Protein AF-A0A538T1C9-F1 (afdb_monomer_lite)

Secondary structure (DSSP, 8-state):
-------PPPPHHHHHHHHHHHHHHHHTT-HHHHHHHHHHHTT-TTTHHHHHHHHHHHHHHHS-HHHHHHHHHHHTSHHHHHHHHHHHHHHHHHHHHHHHHHHHHHHHHHHHTS--PPP-

Organism: Eiseniibacteriota bacterium (NCBI:txid2212470)

Sequence (120 aa):
MATGAKTQGLTPDDEALLDRLAARVVELHMEVPAILALESARPLGFLASQAMVFFEPTARALFRLPDYRRLAALIERRETVEGLAAKIEARADEARRARRAAGAERRARSLASKPSQPPR

Structure (mmCIF, N/CA/C/O backbone):
data_AF-A0A538T1C9-F1
#
_entry.id   AF-A0A538T1C9-F1
#
loop_
_atom_site.group_PDB
_atom_site.id
_atom_site.type_symbol
_atom_site.label_atom_id
_atom_site.label_alt_id
_atom_site.label_comp_id
_atom_site.label_asym_id
_atom_site.label_entity_id
_atom_site.label_seq_id
_atom_site.pdbx_PDB_ins_code
_atom_site.Cartn_x
_atom_site.Cartn_y
_atom_site.Cartn_z
_atom_site.occupancy
_atom_site.B_iso_or_equiv
_atom_site.auth_seq_id
_atom_site.auth_comp_id
_atom_site.auth_asym_id
_atom_site.auth_atom_id
_atom_site.pdbx_PDB_model_num
ATOM 1 N N . MET A 1 1 ? -16.576 1.189 31.847 1.00 34.66 1 MET A N 1
ATOM 2 C CA . MET A 1 1 ? -16.686 -0.266 31.613 1.00 34.66 1 MET A CA 1
ATOM 3 C C . MET A 1 1 ? -16.028 -0.574 30.282 1.00 34.66 1 MET A C 1
ATOM 5 O O . MET A 1 1 ? -16.374 0.050 29.288 1.00 34.66 1 MET A O 1
ATOM 9 N N . ALA A 1 2 ? -15.008 -1.428 30.304 1.00 43.78 2 ALA A N 1
ATOM 10 C CA . ALA A 1 2 ? -14.215 -1.794 29.140 1.00 43.78 2 ALA A CA 1
ATOM 11 C C . ALA A 1 2 ? -15.056 -2.616 28.157 1.00 43.78 2 ALA A C 1
ATOM 13 O O . ALA A 1 2 ? -15.564 -3.672 28.524 1.00 43.78 2 ALA A O 1
ATOM 14 N N . THR A 1 3 ? -15.162 -2.156 26.912 1.00 41.03 3 THR A N 1
ATOM 15 C CA . THR A 1 3 ? -15.582 -3.021 25.806 1.00 41.03 3 THR A CA 1
ATOM 16 C C . THR A 1 3 ? -14.348 -3.240 24.951 1.00 41.03 3 THR A C 1
ATOM 18 O O . THR A 1 3 ? -13.930 -2.354 24.212 1.00 41.03 3 THR A O 1
ATOM 21 N N . GLY A 1 4 ? -13.706 -4.392 25.146 1.00 40.78 4 GLY A N 1
ATOM 22 C CA . GLY A 1 4 ? -12.565 -4.815 24.350 1.00 40.78 4 GLY A CA 1
ATOM 23 C C . GLY A 1 4 ? -12.969 -4.904 22.884 1.00 40.78 4 GLY A C 1
ATOM 24 O O . GLY A 1 4 ? -13.748 -5.781 22.505 1.00 40.78 4 GLY A O 1
ATOM 25 N N . ALA A 1 5 ? -12.438 -3.995 22.068 1.00 40.72 5 ALA A N 1
ATOM 26 C CA . ALA A 1 5 ? -12.414 -4.161 20.627 1.00 40.72 5 ALA A CA 1
ATOM 27 C C . ALA A 1 5 ? -11.602 -5.428 20.351 1.00 40.72 5 ALA A C 1
ATOM 29 O O . ALA A 1 5 ? -10.382 -5.457 20.503 1.00 40.72 5 ALA A O 1
ATOM 30 N N . LYS A 1 6 ? -12.307 -6.524 20.068 1.00 42.62 6 LYS A N 1
ATOM 31 C CA . LYS A 1 6 ? -11.691 -7.802 19.737 1.00 42.62 6 LYS A CA 1
ATOM 32 C C . LYS A 1 6 ? -10.774 -7.577 18.539 1.00 42.62 6 LYS A C 1
ATOM 34 O O . LYS A 1 6 ? -11.248 -7.166 17.483 1.00 42.62 6 LYS A O 1
ATOM 39 N N . THR A 1 7 ? -9.496 -7.901 18.693 1.00 47.75 7 THR A N 1
ATOM 40 C CA . THR A 1 7 ? -8.559 -8.123 17.591 1.00 47.75 7 THR A CA 1
ATOM 41 C C . THR A 1 7 ? -9.066 -9.309 16.765 1.00 47.75 7 THR A C 1
ATOM 43 O O . THR A 1 7 ? -8.627 -10.442 16.933 1.00 47.75 7 THR A O 1
ATOM 46 N N . GLN A 1 8 ? -10.077 -9.091 15.925 1.00 59.78 8 GLN A N 1
ATOM 47 C CA . GLN A 1 8 ? -10.517 -10.076 14.942 1.00 59.78 8 GLN A CA 1
ATOM 48 C C . GLN A 1 8 ? -9.481 -10.081 13.822 1.00 59.78 8 GLN A C 1
ATOM 50 O O . GLN A 1 8 ? -9.235 -9.039 13.228 1.00 59.78 8 GLN A O 1
ATOM 55 N N . GLY A 1 9 ? -8.825 -11.209 13.548 1.00 74.25 9 GLY A N 1
ATOM 56 C CA . GLY A 1 9 ? -7.894 -11.337 12.417 1.00 74.25 9 GLY A CA 1
ATOM 57 C C . GLY A 1 9 ? -8.529 -10.922 11.080 1.00 74.25 9 GLY A C 1
ATOM 58 O O . GLY A 1 9 ? -9.753 -10.847 10.968 1.00 74.25 9 GLY A O 1
ATOM 59 N N . LEU A 1 10 ? -7.700 -10.604 10.083 1.00 82.12 10 LEU A N 1
ATOM 60 C CA . LEU A 1 10 ? -8.171 -10.333 8.720 1.00 82.12 10 LEU A CA 1
ATOM 61 C C . LEU A 1 10 ? -8.914 -11.563 8.182 1.00 82.12 10 LEU A C 1
ATOM 63 O O . LEU A 1 10 ? -8.432 -12.690 8.307 1.00 82.12 10 LEU A O 1
ATOM 67 N N . THR A 1 11 ? -10.099 -11.358 7.608 1.00 90.38 11 THR A N 1
ATOM 68 C CA . THR A 1 11 ? -10.814 -12.433 6.908 1.00 90.38 11 THR A CA 1
ATOM 69 C C . THR A 1 11 ? -10.203 -12.662 5.518 1.00 90.38 11 THR A C 1
ATOM 71 O O . THR A 1 11 ? -9.527 -11.772 4.998 1.00 90.38 11 THR A O 1
ATOM 74 N N . PRO A 1 12 ? -10.457 -13.809 4.863 1.00 88.56 12 PRO A N 1
ATOM 75 C CA . PRO A 1 12 ? -10.004 -14.035 3.487 1.00 88.56 12 PRO A CA 1
ATOM 76 C C . PRO A 1 12 ? -10.474 -12.955 2.501 1.00 88.56 12 PRO A C 1
ATOM 78 O O . PRO A 1 12 ? -9.729 -12.568 1.603 1.00 88.56 12 PRO A O 1
ATOM 81 N N . ASP A 1 13 ? -11.683 -12.424 2.697 1.00 87.38 13 ASP A N 1
ATOM 82 C CA . ASP A 1 13 ? -12.219 -11.337 1.873 1.00 87.38 13 ASP A CA 1
ATOM 83 C C . ASP A 1 13 ? -11.477 -10.014 2.113 1.00 87.38 13 ASP A C 1
ATOM 85 O O . ASP A 1 13 ? -11.253 -9.254 1.168 1.00 87.38 13 ASP A O 1
ATOM 89 N N . ASP A 1 14 ? -11.055 -9.754 3.357 1.00 87.56 14 ASP A N 1
ATOM 90 C CA . ASP A 1 14 ? -10.235 -8.586 3.700 1.00 87.56 14 ASP A CA 1
ATOM 91 C C . ASP A 1 14 ? -8.851 -8.687 3.050 1.00 87.56 14 ASP A C 1
ATOM 93 O O . ASP A 1 14 ? -8.386 -7.732 2.432 1.00 87.56 14 ASP A O 1
ATOM 97 N N . GLU A 1 15 ? -8.218 -9.859 3.116 1.00 90.75 15 GLU A N 1
ATOM 98 C CA . GLU A 1 15 ? -6.944 -10.129 2.439 1.00 90.75 15 GLU A CA 1
ATOM 99 C C . GLU A 1 15 ? -7.055 -9.924 0.924 1.00 90.75 15 GLU A C 1
ATOM 101 O O . GLU A 1 15 ? -6.245 -9.214 0.323 1.00 90.75 15 GLU A O 1
ATOM 106 N N . ALA A 1 16 ? -8.103 -10.474 0.305 1.00 90.19 16 ALA A N 1
ATOM 107 C CA . ALA A 1 16 ? -8.352 -10.311 -1.121 1.00 90.19 16 ALA A CA 1
ATOM 108 C C . ALA A 1 16 ? -8.599 -8.843 -1.504 1.00 90.19 16 ALA A C 1
ATOM 110 O O . ALA A 1 16 ? -8.215 -8.413 -2.593 1.00 90.19 16 ALA A O 1
ATOM 111 N N . LEU A 1 17 ? -9.256 -8.067 -0.639 1.00 89.25 17 LEU A N 1
ATOM 112 C CA . LEU A 1 17 ? -9.461 -6.635 -0.841 1.00 89.25 17 LEU A CA 1
ATOM 113 C C . LEU A 1 17 ? -8.134 -5.864 -0.796 1.00 89.25 17 LEU A C 1
ATOM 115 O O . LEU A 1 17 ? -7.858 -5.076 -1.704 1.00 89.25 17 LEU A O 1
ATOM 119 N N . LEU A 1 18 ? -7.304 -6.112 0.218 1.00 90.50 18 LEU A N 1
ATOM 120 C CA . LEU A 1 18 ? -5.999 -5.462 0.368 1.00 90.50 18 LEU A CA 1
ATOM 121 C C . LEU A 1 18 ? -5.057 -5.803 -0.794 1.00 90.50 18 LEU A C 1
ATOM 123 O O . LEU A 1 18 ? -4.353 -4.924 -1.290 1.00 90.50 18 LEU A O 1
ATOM 127 N N . ASP A 1 19 ? -5.095 -7.041 -1.286 1.00 92.00 19 ASP A N 1
ATOM 128 C CA . ASP A 1 19 ? -4.316 -7.466 -2.451 1.00 92.00 19 ASP A CA 1
ATOM 129 C C . ASP A 1 19 ? -4.718 -6.723 -3.730 1.00 92.00 19 ASP A C 1
ATOM 131 O O . ASP A 1 19 ? -3.850 -6.269 -4.483 1.00 92.00 19 ASP A O 1
ATOM 135 N N . ARG A 1 20 ? -6.025 -6.551 -3.973 1.00 91.00 20 ARG A N 1
ATOM 136 C CA . ARG A 1 20 ? -6.519 -5.764 -5.117 1.00 91.00 20 ARG A CA 1
ATOM 137 C C . ARG A 1 20 ? -6.094 -4.301 -5.014 1.00 91.00 20 ARG A C 1
ATOM 139 O O . ARG A 1 20 ? -5.692 -3.710 -6.015 1.00 91.00 20 ARG A O 1
ATOM 146 N N . LEU A 1 21 ? -6.165 -3.724 -3.815 1.00 87.88 21 LEU A N 1
ATOM 147 C CA . LEU A 1 21 ? -5.722 -2.354 -3.562 1.00 87.88 21 LEU A CA 1
ATOM 148 C C . LEU A 1 21 ? -4.221 -2.196 -3.839 1.00 87.88 21 LEU A C 1
ATOM 150 O O . LEU A 1 21 ? -3.832 -1.289 -4.575 1.00 87.88 21 LEU A O 1
ATOM 154 N N . ALA A 1 22 ? -3.389 -3.098 -3.317 1.00 90.38 22 ALA A N 1
ATOM 155 C CA . ALA A 1 22 ? -1.948 -3.072 -3.544 1.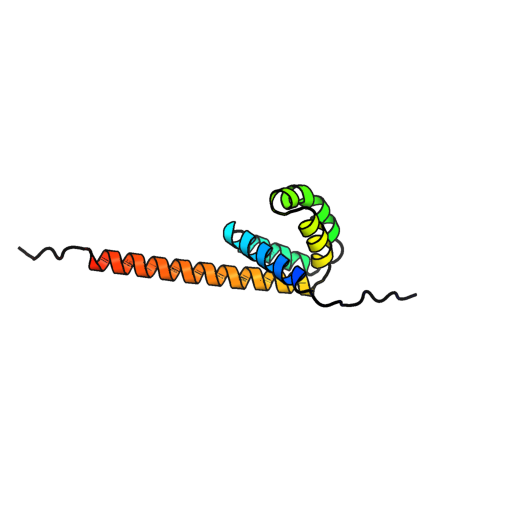00 90.38 22 ALA A CA 1
ATOM 156 C C . ALA A 1 22 ? -1.600 -3.182 -5.036 1.00 90.38 22 ALA A C 1
ATOM 158 O O . ALA A 1 22 ? -0.783 -2.410 -5.538 1.00 90.38 22 ALA A O 1
ATOM 159 N N . ALA A 1 23 ? -2.271 -4.079 -5.767 1.00 90.56 23 ALA A N 1
ATOM 160 C CA . ALA A 1 23 ? -2.104 -4.196 -7.214 1.00 90.56 23 ALA A CA 1
ATOM 161 C C . ALA A 1 23 ? -2.436 -2.878 -7.931 1.00 90.56 23 ALA A C 1
ATOM 163 O O . ALA A 1 23 ? -1.642 -2.399 -8.742 1.00 90.56 23 ALA A O 1
ATOM 164 N N . ARG A 1 24 ? -3.558 -2.238 -7.577 1.00 88.56 24 ARG A N 1
ATOM 165 C CA . ARG A 1 24 ? -3.976 -0.980 -8.204 1.00 88.56 24 ARG A CA 1
ATOM 166 C C . ARG A 1 24 ? -2.995 0.165 -7.950 1.00 88.56 24 ARG A C 1
ATOM 168 O O . ARG A 1 24 ? -2.730 0.949 -8.858 1.00 88.56 24 ARG A O 1
ATOM 175 N N . VAL A 1 25 ? -2.431 0.252 -6.746 1.00 88.62 25 VAL A N 1
ATOM 176 C CA . VAL A 1 25 ? -1.402 1.250 -6.403 1.00 88.62 25 VAL A CA 1
ATOM 177 C C . VAL A 1 25 ? -0.164 1.100 -7.294 1.00 88.62 25 VAL A C 1
ATOM 179 O O . VAL A 1 25 ? 0.346 2.098 -7.804 1.00 88.62 25 VAL A O 1
ATOM 182 N N . VAL A 1 26 ? 0.289 -0.135 -7.527 1.00 91.19 26 VAL A N 1
ATOM 183 C CA . VAL A 1 26 ? 1.445 -0.436 -8.392 1.00 91.19 26 VAL A CA 1
ATOM 184 C C . VAL A 1 26 ? 1.144 -0.158 -9.865 1.00 91.19 26 VAL A C 1
ATOM 186 O O . VAL A 1 26 ? 1.976 0.402 -10.579 1.00 91.19 26 VAL A O 1
ATOM 189 N N . GLU A 1 27 ? -0.056 -0.497 -10.339 1.00 90.06 27 GLU A N 1
ATOM 190 C CA . GLU A 1 27 ? -0.499 -0.162 -11.700 1.00 90.06 27 GLU A CA 1
ATOM 191 C C . GLU A 1 27 ? -0.514 1.349 -11.959 1.00 90.06 27 GLU A C 1
ATOM 193 O O . GLU A 1 27 ? -0.233 1.790 -13.071 1.00 90.06 27 GLU A O 1
ATOM 198 N N . LEU A 1 28 ? -0.839 2.137 -10.932 1.00 87.75 28 LEU A N 1
ATOM 199 C CA . LEU A 1 28 ? -0.860 3.597 -10.983 1.00 87.75 28 LEU A CA 1
ATOM 200 C C . LEU A 1 28 ? 0.510 4.239 -10.719 1.00 87.75 28 LEU A C 1
ATOM 202 O O . LEU A 1 28 ? 0.606 5.463 -10.761 1.00 87.75 28 LEU A O 1
ATOM 206 N N . HIS A 1 29 ? 1.559 3.450 -10.456 1.00 91.31 29 HIS A N 1
ATOM 207 C CA . HIS A 1 29 ? 2.891 3.944 -10.083 1.00 91.31 29 HIS A CA 1
ATOM 208 C C . HIS A 1 29 ? 2.886 4.850 -8.839 1.00 91.31 29 HIS A C 1
ATOM 210 O O . HIS A 1 29 ? 3.637 5.824 -8.747 1.00 91.31 29 HIS A O 1
ATOM 216 N N . MET A 1 30 ? 2.002 4.551 -7.884 1.00 90.44 30 MET A N 1
ATOM 217 C CA . MET A 1 30 ? 1.828 5.316 -6.648 1.00 90.44 30 MET A CA 1
ATOM 218 C C . MET A 1 30 ? 2.453 4.621 -5.433 1.00 90.44 30 MET A C 1
ATOM 220 O O . MET A 1 30 ? 2.096 4.932 -4.301 1.00 90.44 30 MET A O 1
ATOM 224 N N . GLU A 1 31 ? 3.381 3.686 -5.629 1.00 93.19 31 GLU A N 1
ATOM 225 C CA . GLU A 1 31 ? 3.891 2.833 -4.550 1.00 93.19 31 GLU A CA 1
ATOM 226 C C . GLU A 1 31 ? 4.601 3.657 -3.473 1.00 93.19 31 GLU A C 1
ATOM 228 O O . GLU A 1 31 ? 4.291 3.546 -2.291 1.00 93.19 31 GLU A O 1
ATOM 233 N N . VAL A 1 32 ? 5.508 4.540 -3.897 1.00 90.12 32 VAL A N 1
ATOM 234 C CA . VAL A 1 32 ? 6.291 5.406 -3.004 1.00 90.12 32 VAL A CA 1
ATOM 235 C C . VAL A 1 32 ? 5.403 6.356 -2.187 1.00 90.12 32 VAL A C 1
ATOM 237 O O . VAL A 1 32 ? 5.492 6.321 -0.959 1.00 90.12 32 VAL A O 1
ATOM 240 N N . PRO A 1 33 ? 4.532 7.191 -2.795 1.00 86.56 33 PRO A N 1
ATOM 241 C CA . PRO A 1 33 ? 3.668 8.072 -2.013 1.00 86.56 33 PRO A CA 1
ATOM 242 C C . PRO A 1 33 ? 2.655 7.303 -1.154 1.00 86.56 33 PRO A C 1
ATOM 244 O O . PRO A 1 33 ? 2.341 7.761 -0.058 1.00 86.56 33 PRO A O 1
ATOM 247 N N . ALA A 1 34 ? 2.170 6.135 -1.597 1.00 87.50 34 ALA A N 1
ATOM 248 C CA . ALA A 1 34 ? 1.256 5.316 -0.802 1.00 87.50 34 ALA A CA 1
ATOM 249 C C . ALA A 1 34 ? 1.936 4.744 0.447 1.00 87.50 34 ALA A C 1
ATOM 251 O O . ALA A 1 34 ? 1.382 4.858 1.538 1.00 87.50 34 ALA A O 1
ATOM 252 N N . ILE A 1 35 ? 3.142 4.181 0.313 1.00 88.69 35 ILE A N 1
ATOM 253 C CA . ILE A 1 35 ? 3.912 3.673 1.456 1.00 88.69 35 ILE A CA 1
ATOM 254 C C . ILE A 1 35 ? 4.191 4.813 2.438 1.00 88.69 35 ILE A C 1
ATOM 256 O O . ILE A 1 35 ? 3.854 4.686 3.609 1.00 88.69 35 ILE A O 1
ATOM 260 N N . LEU A 1 36 ? 4.695 5.959 1.969 1.00 84.44 36 LEU A N 1
ATOM 261 C CA . LEU A 1 36 ? 4.965 7.114 2.836 1.00 84.44 36 LEU A CA 1
ATOM 262 C C . LEU A 1 36 ? 3.710 7.612 3.572 1.00 84.44 36 LEU A C 1
ATOM 264 O O . LEU A 1 36 ? 3.780 7.937 4.760 1.00 84.44 36 LEU A O 1
ATOM 268 N N . ALA A 1 37 ? 2.555 7.653 2.900 1.00 82.88 37 ALA A N 1
ATOM 269 C CA . ALA A 1 37 ? 1.286 8.016 3.528 1.00 82.88 37 ALA A CA 1
ATOM 270 C C . ALA A 1 37 ? 0.867 7.009 4.615 1.00 82.88 37 ALA A C 1
ATOM 272 O O . ALA A 1 37 ? 0.483 7.420 5.710 1.00 82.88 37 ALA A O 1
ATOM 273 N N . LEU A 1 38 ? 0.985 5.703 4.348 1.00 83.31 38 LEU A N 1
ATOM 274 C CA . LEU A 1 38 ? 0.687 4.642 5.319 1.00 83.31 38 LEU A CA 1
ATOM 275 C C . LEU A 1 38 ? 1.638 4.705 6.521 1.00 83.31 38 LEU A C 1
ATOM 277 O O . LEU A 1 38 ? 1.204 4.610 7.668 1.00 83.31 38 LEU A O 1
ATOM 281 N N . GLU A 1 39 ? 2.925 4.938 6.277 1.00 81.50 39 GLU A N 1
ATOM 282 C CA . GLU A 1 39 ? 3.930 5.105 7.322 1.00 81.50 39 GLU A CA 1
ATOM 283 C C . GLU A 1 39 ? 3.673 6.330 8.205 1.00 81.50 39 GLU A C 1
ATOM 285 O O . GLU A 1 39 ? 3.843 6.249 9.425 1.00 81.50 39 GLU A O 1
ATOM 290 N N . SER A 1 40 ? 3.226 7.431 7.596 1.00 75.19 40 SER A N 1
ATOM 291 C CA . SER A 1 40 ? 2.844 8.671 8.286 1.00 75.19 40 SER A CA 1
ATOM 292 C C . SER A 1 40 ? 1.545 8.526 9.080 1.00 75.19 40 SER A C 1
ATOM 294 O O . SER A 1 40 ? 1.335 9.249 10.052 1.00 75.19 40 SER A O 1
ATOM 296 N N . ALA A 1 41 ? 0.680 7.581 8.701 1.00 70.19 41 ALA A N 1
ATOM 297 C CA . ALA A 1 41 ? -0.556 7.277 9.415 1.00 70.19 41 ALA A CA 1
ATOM 298 C C . ALA A 1 41 ? -0.333 6.411 10.671 1.00 70.19 41 ALA A C 1
ATOM 300 O O . ALA A 1 41 ? -1.181 6.417 11.564 1.00 70.19 41 ALA A O 1
ATOM 301 N N . ARG A 1 42 ? 0.816 5.721 10.797 1.00 68.31 42 ARG A N 1
ATOM 302 C CA . ARG A 1 42 ? 1.151 4.864 11.958 1.00 68.31 42 ARG A CA 1
ATOM 303 C C . ARG A 1 42 ? 1.017 5.554 13.335 1.00 68.31 42 ARG A C 1
ATOM 305 O O . ARG A 1 42 ? 0.504 4.904 14.242 1.00 68.31 42 ARG A O 1
ATOM 312 N N . PRO A 1 43 ? 1.428 6.823 13.539 1.00 64.75 43 PRO A N 1
ATOM 313 C CA . PRO A 1 43 ? 1.222 7.534 14.810 1.00 64.75 43 PRO A CA 1
ATOM 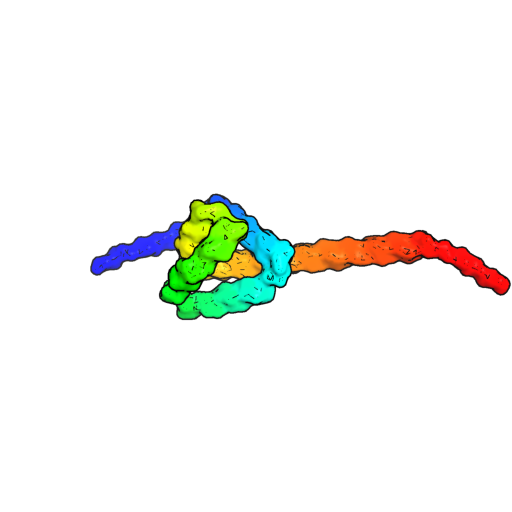314 C C . PRO A 1 43 ? -0.174 8.171 14.996 1.00 64.75 43 PRO A C 1
ATOM 316 O O . PRO A 1 43 ? -0.452 8.699 16.071 1.00 64.75 43 PRO A O 1
ATOM 319 N N . LEU A 1 44 ? -1.063 8.154 13.993 1.00 59.31 44 LEU A N 1
ATOM 320 C CA . LEU A 1 44 ? -2.255 9.018 13.924 1.00 59.31 44 LEU A CA 1
ATOM 321 C C . LEU A 1 44 ? -3.584 8.245 13.933 1.00 59.31 44 LEU A C 1
ATOM 323 O O . LEU A 1 44 ? -4.459 8.492 13.100 1.00 59.31 44 LEU A O 1
ATOM 327 N N . GLY A 1 45 ? -3.779 7.365 14.919 1.00 59.34 45 GLY A N 1
ATOM 328 C CA . GLY A 1 45 ? -4.990 6.536 15.061 1.00 59.34 45 GLY A CA 1
ATOM 329 C C . GLY A 1 45 ? -6.334 7.289 15.102 1.00 59.34 45 GLY A C 1
ATOM 330 O O . GLY A 1 45 ? -7.379 6.657 15.022 1.00 59.34 45 GLY A O 1
ATOM 331 N N . PHE A 1 46 ? -6.335 8.627 15.179 1.00 56.28 46 PHE A N 1
ATOM 332 C CA . PHE A 1 46 ? -7.546 9.456 15.155 1.00 56.28 46 PHE A CA 1
ATOM 333 C C . PHE A 1 46 ? -7.789 10.212 13.830 1.00 56.28 46 PHE A C 1
ATOM 335 O O . PHE A 1 46 ? -8.937 10.491 13.495 1.00 56.28 46 PHE A O 1
ATOM 342 N N . LEU A 1 47 ? -6.749 10.528 13.042 1.00 63.12 47 LEU A N 1
ATOM 343 C CA . LEU A 1 47 ? -6.899 11.289 11.784 1.00 63.12 47 LEU A CA 1
ATOM 344 C C . LEU A 1 47 ? -7.185 10.399 10.566 1.00 63.12 47 LEU A C 1
ATOM 346 O O . LEU A 1 47 ? -7.662 10.899 9.548 1.00 63.12 47 LEU A O 1
ATOM 350 N N . ALA A 1 48 ? -6.951 9.088 10.670 1.00 63.22 48 ALA A N 1
ATOM 351 C CA . ALA A 1 48 ? -7.236 8.134 9.598 1.00 63.22 48 ALA A CA 1
ATOM 352 C C . ALA A 1 48 ? -8.728 8.109 9.206 1.00 63.22 48 ALA A C 1
ATOM 354 O O . ALA A 1 48 ? -9.055 8.055 8.020 1.00 63.22 48 ALA A O 1
ATOM 355 N N . SER A 1 49 ? -9.636 8.231 10.182 1.00 64.94 49 SER A N 1
ATOM 356 C CA . SER A 1 49 ? -11.086 8.247 9.937 1.00 64.94 49 SER A CA 1
ATOM 357 C C . SER A 1 49 ? -11.535 9.493 9.158 1.00 64.94 49 SER A C 1
ATOM 359 O O . SER A 1 49 ? -12.358 9.392 8.249 1.00 64.94 49 SER A O 1
ATOM 361 N N . GLN A 1 50 ? -10.950 10.662 9.444 1.00 66.62 50 GLN A N 1
ATOM 362 C CA . GLN A 1 50 ? -11.234 11.909 8.722 1.00 66.62 50 GLN A CA 1
ATOM 363 C C . GLN A 1 50 ? -10.576 11.939 7.339 1.00 66.62 50 GLN A C 1
ATOM 365 O O . GLN A 1 50 ? -11.177 12.423 6.381 1.00 66.62 50 GLN A O 1
ATOM 370 N N . ALA A 1 51 ? -9.372 11.371 7.215 1.00 69.94 51 ALA A N 1
ATOM 371 C CA . ALA A 1 51 ? -8.705 11.202 5.930 1.00 69.94 51 ALA A CA 1
ATOM 372 C C . ALA A 1 51 ? -9.540 10.327 4.987 1.00 69.94 51 ALA A C 1
ATOM 374 O O . ALA A 1 51 ? -9.708 10.680 3.824 1.00 69.94 51 ALA A O 1
ATOM 375 N N . MET A 1 52 ? -10.131 9.241 5.491 1.00 72.31 52 MET A N 1
ATOM 376 C CA . MET A 1 52 ? -11.071 8.432 4.717 1.00 72.31 52 MET A CA 1
ATOM 377 C C . MET A 1 52 ? -12.226 9.292 4.206 1.00 72.31 52 MET A C 1
ATOM 379 O O . MET A 1 52 ? -12.369 9.449 2.999 1.00 72.31 52 MET A O 1
ATOM 383 N N . VAL A 1 53 ? -12.993 9.943 5.085 1.00 69.62 53 VAL A N 1
ATOM 384 C CA . VAL A 1 53 ? -14.132 10.789 4.669 1.00 69.62 53 VAL A CA 1
ATOM 385 C C . VAL A 1 53 ? -13.733 11.827 3.607 1.00 69.62 53 VAL A C 1
ATOM 387 O O . VAL A 1 53 ? -14.457 12.011 2.630 1.00 69.62 53 VAL A O 1
ATOM 390 N N . PHE A 1 54 ? -12.557 12.445 3.738 1.00 72.25 54 PHE A N 1
ATOM 391 C CA . PHE A 1 54 ? -12.015 13.370 2.739 1.00 72.25 54 PHE A CA 1
ATOM 392 C C . PHE A 1 54 ? -11.715 12.701 1.383 1.00 72.25 54 PHE A C 1
ATOM 394 O O . PHE A 1 54 ? -12.018 13.267 0.333 1.00 72.25 54 PHE A O 1
ATOM 401 N N . PHE A 1 55 ? -11.144 11.493 1.386 1.00 71.38 55 PHE A N 1
ATOM 402 C CA . PHE A 1 55 ? -10.775 10.751 0.176 1.00 71.38 55 PHE A CA 1
ATOM 403 C C . PHE A 1 55 ? -11.896 9.875 -0.406 1.00 71.38 55 PHE A C 1
ATOM 405 O O . PHE A 1 55 ? -11.708 9.294 -1.478 1.00 71.38 55 PHE A O 1
ATOM 412 N N . GLU A 1 56 ? -13.072 9.810 0.224 1.00 71.75 56 GLU A N 1
ATOM 413 C CA . GLU A 1 56 ? -14.230 9.045 -0.257 1.00 71.75 56 GLU A CA 1
ATOM 414 C C . GLU A 1 56 ? -14.586 9.291 -1.740 1.00 71.75 56 GLU A C 1
ATOM 416 O O . GLU A 1 56 ? -14.804 8.306 -2.451 1.00 71.75 56 GLU A O 1
ATOM 421 N N . PRO A 1 57 ? -14.616 10.532 -2.272 1.00 70.56 57 PRO A N 1
ATOM 422 C CA . PRO A 1 57 ? -14.973 10.775 -3.673 1.00 70.56 57 PRO A CA 1
ATOM 423 C C . PRO A 1 57 ? -13.996 10.102 -4.646 1.00 70.56 57 PRO A C 1
ATOM 425 O O . PRO A 1 57 ? -14.407 9.469 -5.618 1.00 70.56 57 PRO A O 1
ATOM 428 N N . THR A 1 58 ? -12.698 10.189 -4.348 1.00 74.44 58 THR A N 1
ATOM 429 C CA . THR A 1 58 ? -11.625 9.575 -5.139 1.00 74.44 58 THR A CA 1
ATOM 430 C C . THR A 1 58 ? -11.643 8.058 -4.991 1.00 74.44 58 THR A C 1
ATOM 432 O O . THR A 1 58 ? -11.508 7.329 -5.972 1.00 74.44 58 THR A O 1
ATOM 435 N N . ALA A 1 59 ? -11.871 7.561 -3.775 1.00 67.56 59 ALA A N 1
ATOM 436 C CA . ALA A 1 59 ? -11.938 6.135 -3.513 1.00 67.56 59 ALA A CA 1
ATOM 437 C C . ALA A 1 59 ? -13.145 5.476 -4.196 1.00 67.56 59 ALA A C 1
ATOM 439 O O . ALA A 1 59 ? -12.998 4.393 -4.747 1.00 67.56 59 ALA A O 1
ATOM 440 N N . ARG A 1 60 ? -14.310 6.136 -4.261 1.00 68.75 60 ARG A N 1
ATOM 441 C CA . ARG A 1 60 ? -15.486 5.659 -5.017 1.00 68.75 60 ARG A CA 1
ATOM 442 C C . ARG A 1 60 ? -15.260 5.591 -6.527 1.00 68.75 60 ARG A C 1
ATOM 444 O O . ARG A 1 60 ? -15.891 4.780 -7.197 1.00 68.75 60 ARG A O 1
ATOM 451 N N . ALA A 1 61 ? -14.389 6.440 -7.069 1.00 69.75 61 ALA A N 1
ATOM 452 C CA . ALA A 1 61 ? -14.013 6.387 -8.481 1.00 69.75 61 ALA A CA 1
ATOM 453 C C . ALA A 1 61 ? -13.068 5.208 -8.788 1.00 69.75 61 ALA A C 1
ATOM 455 O O . ALA A 1 61 ? -13.023 4.733 -9.921 1.00 69.75 61 ALA A O 1
ATOM 456 N N . LEU A 1 62 ? -12.326 4.732 -7.783 1.00 67.00 62 LEU A N 1
ATOM 457 C CA . LEU A 1 62 ? -11.341 3.653 -7.906 1.00 67.00 62 LEU A CA 1
ATOM 458 C C . LEU A 1 62 ? -11.856 2.292 -7.398 1.00 67.00 62 LEU A C 1
ATOM 460 O O . LEU A 1 62 ? -11.364 1.256 -7.841 1.00 67.00 62 LEU A O 1
ATOM 464 N N . PHE A 1 63 ? -12.850 2.282 -6.503 1.00 67.00 63 PHE A N 1
ATOM 465 C CA . PHE A 1 63 ? -13.373 1.103 -5.804 1.00 67.00 63 PHE A CA 1
ATOM 466 C C . PHE A 1 63 ? -14.904 1.106 -5.723 1.00 67.00 63 PHE A C 1
ATOM 468 O O . PHE A 1 63 ? -15.558 2.148 -5.731 1.00 67.00 63 PHE A O 1
ATOM 475 N N . ARG A 1 64 ? -15.501 -0.084 -5.570 1.00 72.19 64 ARG A N 1
ATOM 476 C CA . ARG A 1 64 ? -16.937 -0.215 -5.272 1.00 72.19 64 ARG A CA 1
ATOM 477 C C . ARG A 1 64 ? -17.235 0.278 -3.847 1.00 72.19 64 ARG A C 1
ATOM 479 O O . ARG A 1 64 ? -16.440 0.084 -2.934 1.00 72.19 64 ARG A O 1
ATOM 486 N N . LEU A 1 65 ? -18.419 0.862 -3.642 1.00 63.94 65 LEU A N 1
ATOM 487 C CA . LEU A 1 65 ? -18.860 1.434 -2.355 1.00 63.94 65 LEU A CA 1
ATOM 488 C C . LEU A 1 65 ? -18.673 0.521 -1.118 1.00 63.94 65 LEU A C 1
ATOM 490 O O . LEU A 1 65 ? -18.249 1.024 -0.075 1.00 63.94 65 LEU A O 1
ATOM 494 N N . PRO A 1 66 ? -18.991 -0.790 -1.190 1.00 70.12 66 PRO A N 1
ATOM 495 C CA . PRO A 1 66 ? -18.825 -1.703 -0.057 1.00 70.12 66 PRO A CA 1
ATOM 496 C C . PRO A 1 66 ? -17.353 -1.921 0.312 1.00 70.12 66 PRO A C 1
ATOM 498 O O . PRO A 1 66 ? -17.009 -1.891 1.493 1.00 70.12 66 PRO A O 1
ATOM 501 N N . ASP A 1 67 ? -16.490 -2.059 -0.696 1.00 77.00 67 ASP A N 1
ATOM 502 C CA . ASP A 1 67 ? -15.044 -2.239 -0.543 1.00 77.00 67 ASP A CA 1
ATOM 503 C C . ASP A 1 67 ? -14.425 -1.027 0.163 1.00 77.00 67 ASP A C 1
ATOM 505 O O . ASP A 1 67 ? -13.594 -1.183 1.052 1.00 77.00 67 ASP A O 1
ATOM 509 N N . TYR A 1 68 ? -14.896 0.181 -0.158 1.00 76.12 68 TYR A N 1
ATOM 510 C CA . TYR A 1 68 ? -14.437 1.408 0.487 1.00 76.12 68 TYR A CA 1
ATOM 511 C C . TYR A 1 68 ? -14.781 1.471 1.986 1.00 76.12 68 TYR A C 1
ATOM 513 O O . TYR A 1 68 ? -13.907 1.729 2.811 1.00 76.12 68 TYR A O 1
ATOM 521 N N . ARG A 1 69 ? -16.035 1.189 2.368 1.00 76.62 69 ARG A N 1
ATOM 522 C CA . ARG A 1 69 ? -16.438 1.178 3.790 1.00 76.62 69 ARG A CA 1
ATOM 523 C C . ARG A 1 69 ? -15.702 0.104 4.582 1.00 76.62 69 ARG A C 1
ATOM 525 O O . ARG A 1 69 ? -15.325 0.336 5.729 1.00 76.62 69 ARG A O 1
ATOM 532 N N . ARG A 1 70 ? -15.497 -1.062 3.968 1.00 83.31 70 ARG A N 1
ATOM 533 C CA . ARG A 1 70 ? -14.730 -2.148 4.574 1.00 83.31 70 ARG A CA 1
ATOM 534 C C . ARG A 1 70 ? -13.272 -1.739 4.771 1.00 83.31 70 ARG A C 1
ATOM 536 O O . ARG A 1 70 ? -12.746 -1.912 5.864 1.00 83.31 70 ARG A O 1
ATOM 543 N N . LEU A 1 71 ? -12.656 -1.123 3.762 1.00 79.25 71 LEU A N 1
ATOM 544 C CA . LEU A 1 71 ? -11.293 -0.604 3.837 1.00 79.25 71 LEU A CA 1
ATOM 545 C C . LEU A 1 71 ? -11.137 0.478 4.917 1.00 79.25 71 LEU A C 1
ATOM 547 O O . LEU A 1 71 ? -10.147 0.459 5.643 1.00 79.25 71 LEU A O 1
ATOM 551 N N . ALA A 1 72 ? -12.115 1.379 5.057 1.00 80.75 72 ALA A N 1
ATOM 552 C CA . ALA A 1 72 ? -12.101 2.422 6.083 1.00 80.75 72 ALA A CA 1
ATOM 553 C C . ALA A 1 72 ? -12.012 1.827 7.497 1.00 80.75 72 ALA A C 1
ATOM 555 O O . ALA A 1 72 ? -11.161 2.237 8.278 1.00 80.75 72 ALA A O 1
ATOM 556 N N . ALA A 1 73 ? -12.817 0.798 7.783 1.00 81.44 73 ALA A N 1
ATOM 557 C CA . ALA A 1 73 ? -12.783 0.087 9.062 1.00 81.44 73 ALA A CA 1
ATOM 558 C C . ALA A 1 73 ? -11.484 -0.715 9.274 1.00 81.44 73 ALA A C 1
ATOM 560 O O . ALA A 1 73 ? -11.022 -0.879 10.400 1.00 81.44 73 ALA A O 1
ATOM 561 N N . LEU A 1 74 ? -10.888 -1.235 8.198 1.00 84.12 74 LEU A N 1
ATOM 562 C CA . LEU A 1 74 ? -9.640 -1.994 8.264 1.00 84.12 74 LEU A CA 1
ATOM 563 C C . LEU A 1 74 ? -8.423 -1.100 8.538 1.00 84.12 74 LEU A C 1
ATOM 565 O O . LEU A 1 74 ? -7.570 -1.473 9.337 1.00 84.12 74 LEU A O 1
ATOM 569 N N . ILE A 1 75 ? -8.344 0.081 7.919 1.00 80.75 75 ILE A N 1
ATOM 570 C CA . ILE A 1 75 ? -7.204 1.006 8.061 1.00 80.75 75 ILE A CA 1
ATOM 571 C C . ILE A 1 75 ? -7.089 1.619 9.467 1.00 80.75 75 ILE A C 1
ATOM 573 O O . ILE A 1 75 ? -6.008 2.055 9.851 1.00 80.75 75 ILE A O 1
ATOM 577 N N . GLU A 1 76 ? -8.146 1.581 10.282 1.00 78.44 76 GLU A N 1
ATOM 578 C CA . GLU A 1 76 ? -8.062 1.945 11.706 1.00 78.44 76 GLU A CA 1
ATOM 579 C C . GLU A 1 76 ? -7.149 1.001 12.511 1.00 78.44 76 GLU A C 1
ATOM 581 O O . GLU A 1 76 ? -6.691 1.342 13.603 1.00 78.44 76 GLU A O 1
ATOM 586 N N . ARG A 1 77 ? -6.851 -0.189 11.975 1.00 82.56 77 ARG A N 1
ATOM 587 C CA . ARG A 1 77 ? -6.025 -1.205 12.628 1.00 82.56 77 ARG A CA 1
ATOM 588 C C . ARG A 1 77 ? -4.577 -1.100 12.170 1.00 82.56 77 ARG A C 1
ATOM 590 O O . ARG A 1 77 ? -4.271 -1.277 10.988 1.00 82.56 77 ARG A O 1
ATOM 597 N N . ARG A 1 78 ? -3.665 -0.917 13.127 1.00 80.50 78 ARG A N 1
ATOM 598 C CA . ARG A 1 78 ? -2.221 -0.784 12.876 1.00 80.50 78 ARG A CA 1
ATOM 599 C C . ARG A 1 78 ? -1.659 -1.938 12.042 1.00 80.50 78 ARG A C 1
ATOM 601 O O . ARG A 1 78 ? -0.911 -1.699 11.101 1.00 80.50 78 ARG A O 1
ATOM 608 N N . GLU A 1 79 ? -2.062 -3.171 12.336 1.00 83.94 79 GLU A N 1
ATOM 609 C CA 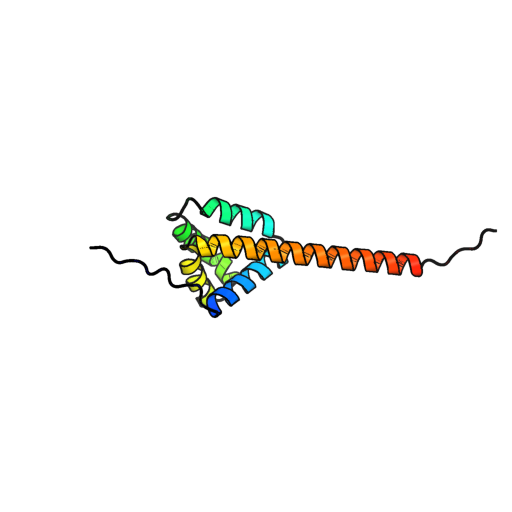. GLU A 1 79 ? -1.568 -4.366 11.641 1.00 83.94 79 GLU A CA 1
ATOM 610 C C . GLU A 1 79 ? -2.017 -4.402 10.175 1.00 83.94 79 GLU A C 1
ATOM 612 O O . GLU A 1 79 ? -1.308 -4.921 9.318 1.00 83.94 79 GLU A O 1
ATOM 617 N N . THR A 1 80 ? -3.185 -3.828 9.868 1.00 86.12 80 THR A N 1
ATOM 618 C CA . THR A 1 80 ? -3.693 -3.766 8.491 1.00 86.12 80 THR A CA 1
ATOM 619 C C . THR A 1 80 ? -2.936 -2.721 7.680 1.00 86.12 80 THR A C 1
ATOM 621 O O . THR A 1 80 ? -2.590 -2.980 6.531 1.00 86.12 80 THR A O 1
ATOM 624 N N . VAL A 1 81 ? -2.624 -1.566 8.274 1.00 85.56 81 VAL A N 1
ATOM 625 C CA . VAL A 1 81 ? -1.792 -0.532 7.636 1.00 85.56 81 VAL A CA 1
ATOM 626 C C . VAL A 1 81 ? -0.399 -1.080 7.319 1.00 85.56 81 VAL A C 1
ATOM 628 O O . VAL A 1 81 ? 0.089 -0.912 6.201 1.00 85.56 81 VAL A O 1
ATOM 631 N N . GLU A 1 82 ? 0.217 -1.787 8.269 1.00 86.69 82 GLU A N 1
ATOM 632 C CA . GLU A 1 82 ? 1.524 -2.430 8.081 1.00 86.69 82 GLU A CA 1
ATOM 633 C C . GLU A 1 82 ? 1.470 -3.532 7.017 1.00 86.69 82 GLU A C 1
ATOM 635 O O . GLU A 1 82 ? 2.304 -3.558 6.111 1.00 86.69 82 GLU A O 1
ATOM 640 N N . GLY A 1 83 ? 0.453 -4.397 7.072 1.00 88.81 83 GLY A N 1
ATOM 641 C CA . GLY A 1 83 ? 0.245 -5.446 6.077 1.00 88.81 83 GLY A CA 1
ATOM 642 C C . GLY A 1 83 ? 0.011 -4.893 4.670 1.00 88.81 83 GLY A C 1
ATOM 643 O O . GLY A 1 83 ? 0.563 -5.413 3.702 1.00 88.81 83 GLY A O 1
ATOM 644 N N . LEU A 1 84 ? -0.755 -3.807 4.539 1.00 89.81 84 LEU A N 1
ATOM 645 C CA . LEU A 1 84 ? -1.000 -3.153 3.256 1.00 89.81 84 LEU A CA 1
ATOM 646 C C . LEU A 1 84 ? 0.278 -2.528 2.683 1.00 89.81 84 LEU A C 1
ATOM 648 O O . LEU A 1 84 ? 0.553 -2.704 1.497 1.00 89.81 84 LEU A O 1
ATOM 652 N N . ALA A 1 85 ? 1.075 -1.843 3.509 1.00 89.25 85 ALA A N 1
ATOM 653 C CA . ALA A 1 85 ? 2.355 -1.281 3.081 1.00 89.25 85 ALA A CA 1
ATOM 654 C C . ALA A 1 85 ? 3.302 -2.380 2.567 1.00 89.25 85 ALA A C 1
ATOM 656 O O . ALA A 1 85 ? 3.832 -2.265 1.461 1.00 89.25 85 ALA A O 1
ATOM 657 N N . ALA A 1 86 ? 3.424 -3.487 3.308 1.00 92.94 86 ALA A N 1
ATOM 658 C CA . ALA A 1 86 ? 4.243 -4.631 2.910 1.00 92.94 86 ALA A CA 1
ATOM 659 C C . ALA A 1 86 ? 3.761 -5.278 1.597 1.00 92.94 86 ALA A C 1
ATOM 661 O O . ALA A 1 86 ? 4.570 -5.623 0.734 1.00 92.94 86 ALA A O 1
ATOM 662 N N . LYS A 1 87 ? 2.441 -5.408 1.399 1.00 94.31 87 LYS A N 1
ATOM 663 C CA . LYS A 1 87 ? 1.862 -5.916 0.143 1.00 94.31 87 LYS A CA 1
ATOM 664 C C . LYS A 1 87 ? 2.179 -5.006 -1.045 1.00 94.31 87 LYS A C 1
ATOM 666 O O . LYS A 1 87 ? 2.524 -5.511 -2.113 1.00 94.31 87 LYS A O 1
ATOM 671 N N . ILE A 1 88 ? 2.074 -3.683 -0.875 1.00 92.38 88 ILE A N 1
ATOM 672 C CA . ILE A 1 88 ? 2.423 -2.709 -1.923 1.00 92.38 88 ILE A CA 1
ATOM 673 C C . ILE A 1 88 ? 3.900 -2.852 -2.297 1.00 92.38 88 ILE A C 1
ATOM 675 O O . ILE A 1 88 ? 4.220 -2.941 -3.482 1.00 92.38 88 ILE A O 1
ATOM 679 N N . GLU A 1 89 ? 4.789 -2.926 -1.307 1.00 94.25 89 GLU A N 1
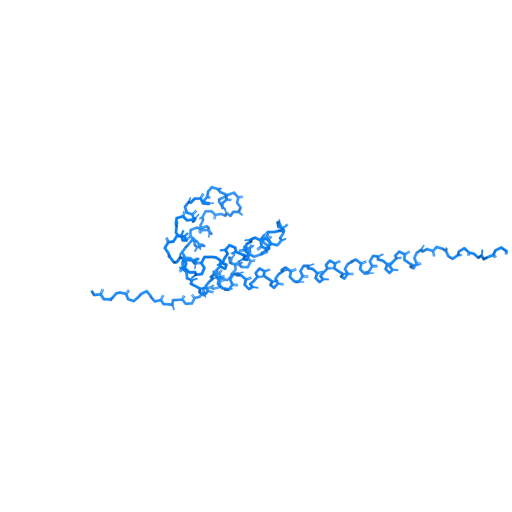ATOM 680 C CA . GLU A 1 89 ? 6.229 -3.068 -1.528 1.00 94.25 89 GLU A CA 1
ATOM 681 C C . GLU A 1 89 ? 6.573 -4.367 -2.273 1.00 94.25 89 GLU A C 1
ATOM 683 O O . GLU A 1 89 ? 7.241 -4.327 -3.309 1.00 94.25 89 GLU A O 1
ATOM 688 N N . ALA A 1 90 ? 6.032 -5.508 -1.831 1.00 95.94 90 ALA A N 1
ATOM 689 C CA . ALA A 1 90 ? 6.249 -6.801 -2.481 1.00 95.94 90 ALA A CA 1
ATOM 690 C C . ALA A 1 90 ? 5.817 -6.791 -3.959 1.00 95.94 90 ALA A C 1
ATOM 69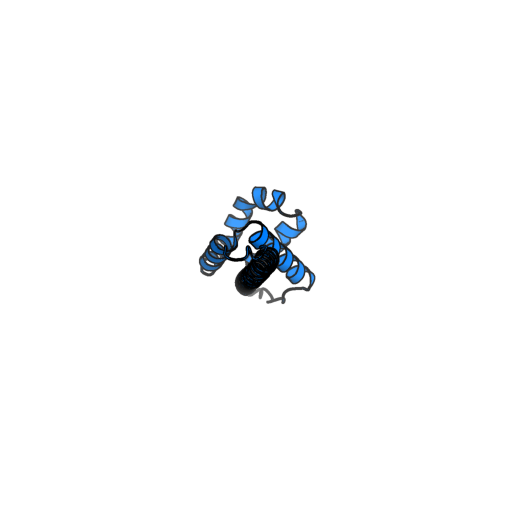2 O O . ALA A 1 90 ? 6.570 -7.214 -4.842 1.00 95.94 90 ALA A O 1
ATOM 693 N N . ARG A 1 91 ? 4.629 -6.244 -4.250 1.00 94.19 91 ARG A N 1
ATOM 694 C CA . ARG A 1 91 ? 4.096 -6.128 -5.617 1.00 94.19 91 ARG A CA 1
ATOM 695 C C . ARG A 1 91 ? 4.923 -5.171 -6.481 1.00 94.19 91 ARG A C 1
ATOM 697 O O . ARG A 1 91 ? 5.155 -5.449 -7.660 1.00 94.19 91 ARG A O 1
ATOM 704 N N . ALA A 1 92 ? 5.394 -4.061 -5.914 1.00 93.75 92 ALA A N 1
ATOM 705 C CA . ALA A 1 92 ? 6.259 -3.108 -6.609 1.00 93.75 92 ALA A CA 1
ATOM 706 C C . ALA A 1 92 ? 7.573 -3.771 -7.050 1.00 93.75 92 ALA A C 1
ATOM 708 O O . ALA A 1 92 ? 8.041 -3.602 -8.183 1.00 93.75 92 ALA A O 1
ATOM 709 N N . ASP A 1 93 ? 8.149 -4.569 -6.159 1.00 94.75 93 ASP A N 1
ATOM 710 C CA . ASP A 1 93 ? 9.375 -5.313 -6.389 1.00 94.75 93 ASP A CA 1
ATOM 711 C C . ASP A 1 93 ? 9.216 -6.398 -7.457 1.00 94.75 93 ASP A C 1
ATOM 713 O O . ASP A 1 93 ? 10.056 -6.514 -8.360 1.00 94.75 93 ASP A O 1
ATOM 717 N N . GLU A 1 94 ? 8.117 -7.153 -7.409 1.00 93.50 94 GLU A N 1
ATOM 718 C CA . GLU A 1 94 ? 7.732 -8.106 -8.453 1.00 93.50 94 GLU A CA 1
ATOM 719 C C . GLU A 1 94 ? 7.616 -7.421 -9.818 1.00 93.50 94 GLU A C 1
ATOM 721 O O . GLU A 1 94 ? 8.242 -7.862 -10.789 1.00 93.50 94 GLU A O 1
ATOM 726 N N . ALA A 1 95 ? 6.905 -6.292 -9.891 1.00 91.44 95 ALA A N 1
ATOM 727 C CA . ALA A 1 95 ? 6.737 -5.533 -11.124 1.00 91.44 95 ALA A CA 1
ATOM 728 C C . ALA A 1 95 ? 8.079 -5.020 -11.677 1.00 91.44 95 ALA A C 1
ATOM 730 O O . ALA A 1 95 ? 8.342 -5.120 -12.881 1.00 91.44 95 ALA A O 1
ATOM 731 N N . ARG A 1 96 ? 8.982 -4.517 -10.821 1.00 92.00 96 ARG A N 1
ATOM 732 C CA . ARG A 1 96 ? 10.337 -4.110 -11.242 1.00 92.00 96 ARG A CA 1
ATOM 733 C C . ARG A 1 96 ? 11.158 -5.288 -11.749 1.00 92.00 96 ARG A C 1
ATOM 735 O O . ARG A 1 96 ? 11.891 -5.136 -12.727 1.00 92.00 96 ARG A O 1
ATOM 742 N N . ARG A 1 97 ? 11.094 -6.450 -11.089 1.00 92.50 97 ARG A N 1
ATOM 743 C CA . ARG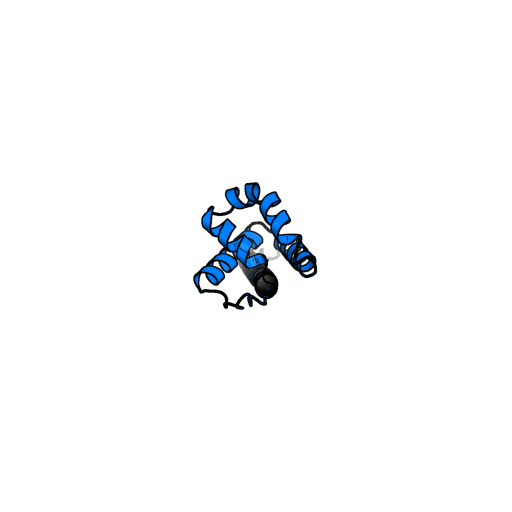 A 1 97 ? 11.781 -7.671 -11.548 1.00 92.50 97 ARG A CA 1
ATOM 744 C C . ARG A 1 97 ? 11.273 -8.096 -12.927 1.00 92.50 97 ARG A C 1
ATOM 746 O O . ARG A 1 97 ? 12.092 -8.269 -13.828 1.00 92.50 97 ARG A O 1
ATOM 753 N N . ALA A 1 98 ? 9.957 -8.141 -13.126 1.00 90.69 98 ALA A N 1
ATOM 754 C CA . ALA A 1 98 ? 9.346 -8.491 -14.408 1.00 90.69 98 ALA A CA 1
ATOM 755 C C . ALA A 1 98 ? 9.757 -7.531 -15.540 1.00 90.69 98 ALA A C 1
ATOM 757 O O . ALA A 1 98 ? 10.168 -7.971 -16.614 1.00 90.69 98 ALA A O 1
ATOM 758 N N . ARG A 1 99 ? 9.740 -6.212 -15.292 1.00 89.50 99 ARG A N 1
ATOM 759 C CA . ARG A 1 99 ? 10.179 -5.200 -16.275 1.00 89.50 99 ARG A CA 1
ATOM 760 C C . ARG A 1 99 ? 11.654 -5.351 -16.653 1.00 89.50 99 ARG A C 1
ATOM 762 O O . ARG A 1 99 ? 12.001 -5.230 -17.827 1.00 89.50 99 ARG A O 1
ATOM 769 N N . ARG A 1 100 ? 12.523 -5.633 -15.675 1.00 89.12 100 ARG A N 1
ATOM 770 C CA . ARG A 1 100 ? 13.958 -5.871 -15.908 1.00 89.12 100 ARG A CA 1
ATOM 771 C C . ARG A 1 100 ? 14.196 -7.125 -16.749 1.00 89.12 100 ARG A C 1
ATOM 773 O O . ARG A 1 100 ? 14.958 -7.051 -17.711 1.00 89.12 100 ARG A O 1
ATOM 780 N N . ALA A 1 101 ? 13.508 -8.225 -16.442 1.00 89.88 101 ALA A N 1
ATOM 781 C CA . ALA A 1 101 ? 13.578 -9.462 -17.222 1.00 89.88 101 ALA A CA 1
ATOM 782 C C . ALA A 1 101 ? 13.116 -9.242 -18.674 1.00 89.88 101 ALA A C 1
ATOM 784 O O . ALA A 1 101 ? 13.865 -9.515 -19.611 1.00 89.88 101 ALA A O 1
ATOM 785 N N . ALA A 1 102 ? 11.949 -8.617 -18.869 1.00 88.62 102 ALA A N 1
ATOM 786 C CA . ALA A 1 102 ? 11.428 -8.301 -20.200 1.00 88.62 102 ALA A CA 1
ATOM 787 C C . ALA A 1 102 ? 12.370 -7.382 -21.008 1.00 88.62 102 ALA A C 1
ATOM 789 O O . ALA A 1 102 ? 12.527 -7.545 -22.223 1.00 88.62 102 ALA A O 1
ATOM 790 N N . GLY A 1 103 ? 13.021 -6.421 -20.343 1.00 88.94 103 GLY A N 1
ATOM 791 C CA . GLY A 1 103 ? 14.027 -5.550 -20.949 1.00 88.94 103 GLY A CA 1
ATOM 792 C C . GLY A 1 103 ? 15.297 -6.296 -21.370 1.00 88.94 103 GLY A C 1
ATOM 793 O O . GLY A 1 103 ? 15.791 -6.078 -22.478 1.00 88.94 103 GLY A O 1
ATOM 794 N N . ALA A 1 104 ? 15.807 -7.196 -20.523 1.00 87.19 104 ALA A N 1
ATOM 795 C CA . ALA A 1 104 ? 16.974 -8.025 -20.821 1.00 87.19 104 ALA A CA 1
ATOM 796 C C . ALA A 1 104 ? 16.714 -8.955 -22.016 1.00 87.19 104 ALA A C 1
ATOM 798 O O . ALA A 1 104 ? 17.519 -9.006 -22.946 1.00 87.19 104 ALA A O 1
ATOM 799 N N . GLU A 1 105 ? 15.549 -9.601 -22.054 1.00 84.75 105 GLU A N 1
ATOM 800 C CA . GLU A 1 105 ? 15.148 -10.444 -23.178 1.00 84.75 105 GLU A CA 1
ATOM 801 C C . GLU A 1 105 ? 14.998 -9.665 -24.491 1.00 84.75 105 GLU A C 1
ATOM 803 O O . GLU A 1 105 ? 15.453 -10.119 -25.541 1.00 84.75 105 GLU A O 1
ATOM 808 N N . ARG A 1 106 ? 14.373 -8.476 -24.461 1.00 85.06 106 ARG A N 1
ATOM 809 C CA . ARG A 1 106 ? 14.267 -7.613 -25.652 1.00 85.06 106 ARG A CA 1
ATOM 810 C C . ARG A 1 106 ? 15.645 -7.216 -26.178 1.00 85.06 106 ARG A C 1
ATOM 812 O O . ARG A 1 106 ? 15.849 -7.227 -27.390 1.00 85.06 106 ARG A O 1
ATOM 819 N N . ARG A 1 107 ? 16.590 -6.900 -25.285 1.00 84.19 107 ARG A N 1
ATOM 820 C CA . ARG A 1 107 ? 17.978 -6.583 -25.655 1.00 84.19 107 ARG A CA 1
ATOM 821 C C . ARG A 1 107 ? 18.677 -7.789 -26.281 1.00 84.19 107 ARG A C 1
ATOM 823 O O . ARG A 1 107 ? 19.240 -7.633 -27.363 1.00 84.19 107 ARG A O 1
ATOM 830 N N . ALA A 1 108 ? 18.574 -8.969 -25.666 1.00 85.19 108 ALA A N 1
ATOM 831 C CA . ALA A 1 108 ? 19.143 -10.216 -26.181 1.00 85.19 108 ALA A CA 1
ATOM 832 C C . ALA A 1 108 ? 18.598 -10.568 -27.576 1.00 85.19 108 ALA A C 1
ATOM 834 O O . ALA A 1 108 ? 19.379 -10.827 -28.490 1.00 85.19 108 ALA A O 1
ATOM 835 N N . ARG A 1 109 ? 17.275 -10.468 -27.780 1.00 82.56 109 ARG A N 1
ATOM 836 C CA . ARG A 1 109 ? 16.643 -10.657 -29.099 1.00 82.56 109 ARG A CA 1
ATOM 837 C C . ARG A 1 109 ? 17.160 -9.657 -30.138 1.00 82.56 109 ARG A C 1
ATOM 839 O O . ARG A 1 109 ? 17.464 -10.067 -31.251 1.00 82.56 109 ARG A O 1
ATOM 846 N N . SER A 1 110 ? 17.327 -8.379 -29.774 1.00 80.94 110 SER A N 1
ATOM 847 C CA . SER A 1 110 ? 17.844 -7.355 -30.703 1.00 80.94 110 SER A CA 1
ATOM 848 C C . SER A 1 110 ? 19.311 -7.567 -31.104 1.00 80.94 110 SER A C 1
ATOM 850 O O . SER A 1 110 ? 19.704 -7.220 -32.215 1.00 80.94 110 SER A O 1
ATOM 852 N N . LEU A 1 111 ? 20.122 -8.128 -30.198 1.00 80.75 111 LEU A N 1
ATOM 853 C CA . LEU A 1 111 ? 21.533 -8.438 -30.438 1.00 80.75 111 LEU A CA 1
ATOM 854 C C . LEU A 1 111 ? 21.677 -9.665 -31.346 1.00 80.75 111 LEU A C 1
ATOM 856 O O . LEU A 1 111 ? 22.522 -9.653 -32.232 1.00 80.75 111 LEU A O 1
ATOM 860 N N . ALA A 1 112 ? 20.813 -10.671 -31.178 1.00 80.12 112 ALA A N 1
ATOM 861 C CA . ALA A 1 112 ? 20.765 -11.851 -32.040 1.00 80.12 112 ALA A CA 1
ATOM 862 C C . ALA A 1 112 ? 20.233 -11.551 -33.455 1.00 80.12 112 ALA A C 1
ATOM 864 O O . ALA A 1 112 ? 20.578 -12.252 -34.400 1.00 80.12 112 ALA A O 1
ATOM 865 N N . SER A 1 113 ? 19.407 -10.510 -33.618 1.00 78.56 113 SER A N 1
ATOM 866 C CA . SER A 1 113 ? 18.838 -10.117 -34.915 1.00 78.56 113 SER A CA 1
ATOM 867 C C . SER A 1 113 ? 19.676 -9.100 -35.704 1.00 78.56 113 SER A C 1
ATOM 869 O O . SER A 1 113 ? 19.291 -8.756 -36.820 1.00 78.56 113 SER A O 1
ATOM 871 N N . LYS A 1 114 ? 20.780 -8.563 -35.155 1.00 72.12 114 LYS A N 1
ATOM 872 C CA . LYS A 1 114 ? 21.665 -7.647 -35.900 1.00 72.12 114 LYS A CA 1
ATOM 873 C C . LYS A 1 114 ? 22.482 -8.451 -36.925 1.00 72.12 114 LYS A C 1
ATOM 875 O O . LYS A 1 114 ? 23.273 -9.292 -36.503 1.00 72.12 114 LYS A O 1
ATOM 880 N N . PRO A 1 115 ? 22.343 -8.205 -38.243 1.00 62.47 115 PRO A N 1
ATOM 881 C CA . PRO A 1 115 ? 23.123 -8.925 -39.239 1.00 62.47 115 PRO A CA 1
ATOM 882 C C . PRO A 1 115 ? 24.601 -8.555 -39.091 1.00 62.47 115 PRO A C 1
ATOM 884 O O . PRO A 1 115 ? 24.965 -7.378 -39.094 1.00 62.47 115 PRO A O 1
ATOM 887 N N . SER A 1 116 ? 25.448 -9.571 -38.939 1.00 61.78 116 SER A N 1
ATOM 888 C CA . SER A 1 116 ? 26.902 -9.441 -38.956 1.00 61.78 116 SER A CA 1
ATOM 889 C C . SER A 1 116 ? 27.318 -8.948 -40.340 1.00 61.78 116 SER A C 1
ATOM 891 O O . SER A 1 116 ? 27.329 -9.713 -41.300 1.00 61.78 116 SER A O 1
ATOM 893 N N . GLN A 1 117 ? 27.597 -7.654 -40.476 1.00 58.59 117 GLN A N 1
ATOM 894 C CA . GLN A 1 117 ? 28.155 -7.118 -41.712 1.00 58.59 117 GLN A CA 1
ATOM 895 C C . GLN A 1 117 ? 29.615 -7.600 -41.797 1.00 58.59 117 GLN A C 1
ATOM 897 O O . GLN A 1 117 ? 30.384 -7.294 -40.881 1.00 58.59 117 GLN A O 1
ATOM 902 N N . PRO A 1 118 ? 30.008 -8.396 -42.810 1.00 55.97 118 PRO A N 1
ATOM 903 C CA . PRO A 1 118 ? 31.388 -8.850 -42.915 1.00 55.97 118 PRO A CA 1
ATOM 904 C C . PRO A 1 118 ? 32.308 -7.650 -43.209 1.00 55.97 118 PRO A C 1
ATOM 906 O O . PRO A 1 118 ? 31.883 -6.720 -43.907 1.00 55.97 118 PRO A O 1
ATOM 909 N N . PRO A 1 119 ? 33.542 -7.634 -42.669 1.00 68.06 119 PRO A N 1
ATOM 910 C CA . PRO A 1 119 ? 34.514 -6.601 -43.001 1.00 68.06 119 PRO A CA 1
ATOM 911 C C . PRO A 1 119 ? 34.871 -6.683 -44.493 1.00 68.06 119 PRO A C 1
ATOM 913 O O . PRO A 1 119 ? 34.924 -7.777 -45.057 1.00 68.06 119 PRO A O 1
ATOM 916 N N . ARG A 1 120 ? 35.044 -5.512 -45.117 1.00 68.75 120 ARG A N 1
ATOM 917 C CA . ARG A 1 120 ? 35.430 -5.361 -46.528 1.00 68.75 120 ARG A CA 1
ATOM 918 C C . ARG A 1 120 ? 36.889 -5.720 -46.761 1.00 68.75 120 ARG A C 1
ATOM 920 O O . ARG A 1 120 ? 37.700 -5.415 -45.860 1.00 68.75 120 ARG A O 1
#

Foldseek 3Di:
DDDDPDPDDQDPVNVVLLLVVLLVCLVVVNLVVLLVVLVVCLVPLPCLLVVLVVCVVVVVVVDPPVSSVSVSVQSSDNVSSVVSNVSNVVNNVVVVVVVVVVVVVVVVVVVVPDDDDDDD

pLDDT: mean 78.47, std 13.83, range [34.66, 95.94]

Radius of gyration: 21.18 Å; chains: 1; bounding box: 54×27×78 Å